Protein AF-A0AA43EP48-F1 (afdb_monomer)

Nearest PDB structures (foldseek):
  6btg-assembly1_A  TM=8.198E-01  e=3.225E-03  Bacillus thuringiensis
  4c25-assembly1_A  TM=8.149E-01  e=1.642E-02  Streptococcus pneumoniae TIGR4
  8ix6-assembly1_A  TM=6.970E-01  e=5.657E-02  Bradyrhizobium sp. WSM3983
  8il8-assembly1_C  TM=6.799E-01  e=7.833E-02  Alcaligenes faecalis subsp. faecalis NBRC 13111
  8iqa-assembly1_A  TM=6.094E-01  e=2.528E-01  Alcaligenes faecalis subsp. faecalis NBRC 13111

pLDDT: mean 89.64, std 10.53, range [39.78, 96.88]

Sequence (74 aa):
MLTAIGDVMRRCYERGWITTRDGNISMKKREGKHLYITPSGWRKTIVHPEHVIRLEIVSNPATGVKVPKVGAEQ

Structure (mmCIF, N/CA/C/O backbone):
data_AF-A0AA43EP48-F1
#
_entry.id   AF-A0AA43EP48-F1
#
loop_
_atom_site.group_PDB
_atom_site.id
_atom_site.type_symbol
_atom_site.label_atom_id
_atom_site.label_alt_id
_atom_site.label_comp_id
_atom_site.label_asym_id
_atom_site.label_entity_id
_atom_site.label_seq_id
_atom_site.pdbx_PDB_ins_code
_atom_site.Cartn_x
_atom_site.Cartn_y
_atom_site.Cartn_z
_atom_site.occupancy
_atom_site.B_iso_or_equiv
_atom_site.auth_seq_id
_atom_site.auth_comp_id
_atom_site.auth_asym_id
_atom_site.auth_atom_id
_atom_site.pdbx_PDB_model_num
ATOM 1 N N . MET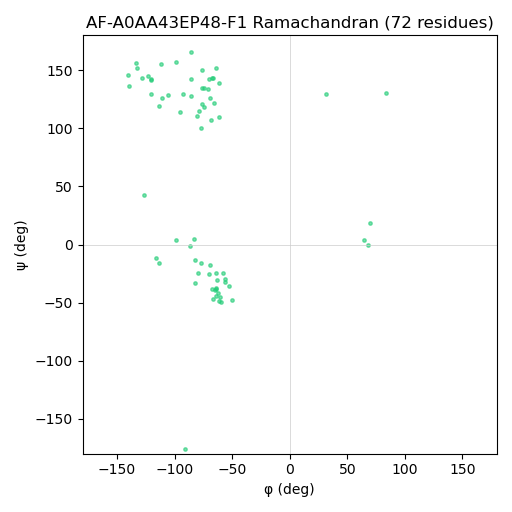 A 1 1 ? -6.123 -11.736 -1.911 1.00 70.62 1 MET A N 1
ATOM 2 C CA . MET A 1 1 ? -4.678 -11.794 -2.218 1.00 70.62 1 MET A CA 1
ATOM 3 C C . MET A 1 1 ? -4.044 -10.448 -1.901 1.00 70.62 1 MET A C 1
ATOM 5 O O . MET A 1 1 ? -4.523 -9.460 -2.432 1.00 70.62 1 MET A O 1
ATOM 9 N N . LEU A 1 2 ? -3.025 -10.375 -1.033 1.00 79.88 2 LEU A N 1
ATOM 10 C CA . LEU A 1 2 ? -2.255 -9.127 -0.838 1.00 79.88 2 LEU A CA 1
ATOM 11 C C . LEU A 1 2 ? -1.378 -8.798 -2.052 1.00 79.88 2 LEU A C 1
ATOM 13 O O . LEU A 1 2 ? -1.115 -7.635 -2.328 1.00 79.88 2 LEU A O 1
ATOM 17 N N . THR A 1 3 ? -1.013 -9.822 -2.819 1.00 88.81 3 THR A N 1
ATOM 18 C CA . THR A 1 3 ? -0.263 -9.724 -4.075 1.00 88.81 3 THR A CA 1
ATOM 19 C C . THR A 1 3 ? -0.946 -8.851 -5.132 1.00 88.81 3 THR A C 1
ATOM 21 O O . THR A 1 3 ? -0.252 -8.243 -5.939 1.00 88.81 3 THR A O 1
ATOM 24 N N . ALA A 1 4 ? -2.274 -8.687 -5.064 1.00 90.56 4 ALA A N 1
ATOM 25 C CA . ALA A 1 4 ? -3.033 -7.822 -5.969 1.00 90.56 4 ALA A CA 1
ATOM 26 C C . ALA A 1 4 ? -2.533 -6.363 -5.966 1.00 90.56 4 ALA A C 1
ATOM 28 O O . ALA A 1 4 ? -2.603 -5.689 -6.988 1.00 90.56 4 ALA A O 1
ATOM 29 N N . ILE A 1 5 ? -1.985 -5.887 -4.839 1.00 94.44 5 ILE A N 1
ATOM 30 C CA . ILE A 1 5 ? -1.342 -4.569 -4.744 1.00 94.44 5 ILE A CA 1
ATOM 31 C C . ILE A 1 5 ? -0.162 -4.471 -5.722 1.00 94.44 5 ILE A C 1
ATOM 33 O O . ILE A 1 5 ? -0.089 -3.523 -6.499 1.00 94.44 5 ILE A O 1
ATOM 37 N N . GLY A 1 6 ? 0.736 -5.460 -5.719 1.00 92.75 6 GLY A N 1
ATOM 38 C CA . GLY A 1 6 ? 1.892 -5.490 -6.618 1.00 92.75 6 GLY A CA 1
ATOM 39 C C . GLY A 1 6 ? 1.492 -5.683 -8.082 1.00 92.75 6 GLY A C 1
ATOM 40 O O . GLY A 1 6 ? 2.060 -5.044 -8.965 1.00 92.75 6 GLY A O 1
ATOM 41 N N . ASP A 1 7 ? 0.479 -6.510 -8.349 1.00 94.31 7 ASP A N 1
ATOM 42 C CA . ASP A 1 7 ? -0.035 -6.739 -9.705 1.00 94.31 7 ASP A CA 1
ATOM 43 C C . ASP A 1 7 ? -0.589 -5.454 -10.328 1.00 94.31 7 ASP A C 1
ATOM 45 O O . ASP A 1 7 ? -0.205 -5.093 -11.441 1.00 94.31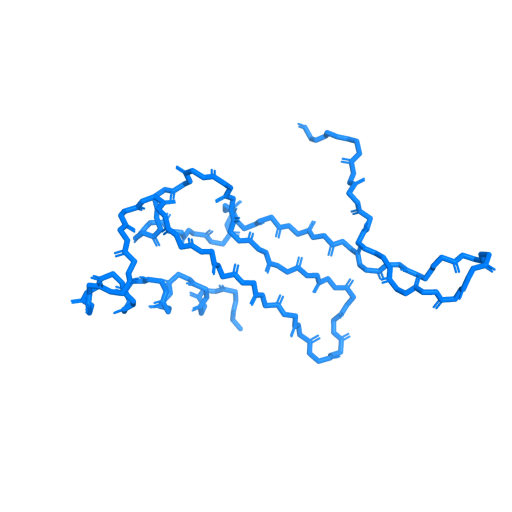 7 ASP A O 1
ATOM 49 N N . VAL A 1 8 ? -1.436 -4.723 -9.595 1.00 95.12 8 VAL A N 1
ATOM 50 C CA . VAL A 1 8 ? -2.011 -3.461 -10.078 1.00 95.12 8 VAL A CA 1
ATOM 51 C C . VAL A 1 8 ? -0.924 -2.413 -10.290 1.00 95.12 8 VAL A C 1
ATOM 53 O O . VAL A 1 8 ? -0.903 -1.777 -11.339 1.00 95.12 8 VAL A O 1
ATOM 56 N N . MET A 1 9 ? 0.020 -2.265 -9.356 1.00 95.25 9 MET A N 1
ATOM 57 C CA . MET A 1 9 ? 1.085 -1.264 -9.494 1.00 95.25 9 MET A CA 1
ATOM 58 C C . MET A 1 9 ? 2.001 -1.541 -10.689 1.00 95.25 9 MET A C 1
ATOM 60 O O . MET A 1 9 ? 2.367 -0.603 -11.398 1.00 95.25 9 MET A O 1
ATOM 64 N N . ARG A 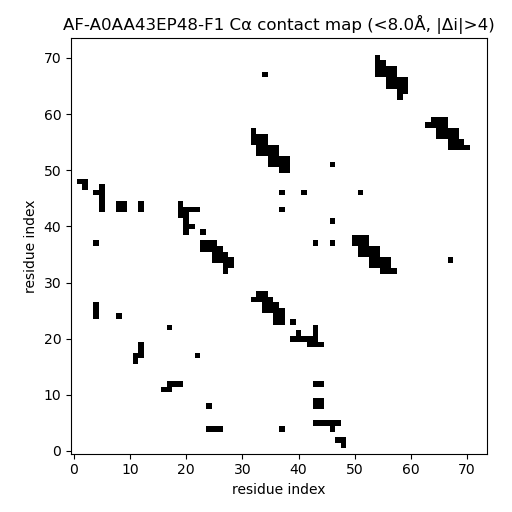1 10 ? 2.306 -2.813 -10.985 1.00 94.81 10 ARG A N 1
ATOM 65 C CA . ARG A 1 10 ? 3.032 -3.190 -12.210 1.00 94.81 10 ARG A CA 1
ATOM 66 C C . ARG A 1 10 ? 2.263 -2.790 -13.467 1.00 94.81 10 ARG A C 1
ATOM 68 O O . ARG A 1 10 ? 2.840 -2.154 -14.343 1.00 94.81 10 ARG A O 1
ATOM 75 N N . ARG A 1 11 ? 0.952 -3.055 -13.522 1.00 96.19 11 ARG A N 1
ATOM 76 C CA . ARG A 1 11 ? 0.107 -2.644 -14.660 1.00 96.19 11 ARG A CA 1
ATOM 77 C C . ARG A 1 11 ? -0.009 -1.129 -14.806 1.00 96.19 11 ARG A C 1
ATOM 79 O O . ARG A 1 11 ? 0.008 -0.637 -15.930 1.00 96.19 11 ARG A O 1
ATOM 86 N N . CYS A 1 12 ? -0.119 -0.387 -13.707 1.00 96.31 12 CYS A N 1
ATOM 87 C CA . CYS A 1 12 ? -0.132 1.076 -13.742 1.00 96.31 12 CYS A CA 1
ATOM 88 C C . CYS A 1 12 ? 1.190 1.629 -14.290 1.00 96.31 12 CYS A C 1
ATOM 90 O O . CYS A 1 12 ? 1.171 2.554 -15.099 1.00 96.31 12 CYS A O 1
ATOM 92 N N . TYR A 1 13 ? 2.322 1.045 -13.887 1.00 95.75 13 TYR A N 1
ATOM 93 C CA . TYR A 1 13 ? 3.641 1.434 -14.385 1.00 95.75 13 TYR A CA 1
ATOM 94 C C . TYR A 1 13 ? 3.812 1.111 -15.877 1.00 95.75 13 TYR A C 1
ATOM 96 O O . TYR A 1 13 ? 4.202 1.984 -16.644 1.00 95.75 13 TYR A O 1
ATOM 104 N N . GLU A 1 14 ? 3.436 -0.099 -16.313 1.00 96.69 14 GLU A N 1
ATOM 105 C CA . GLU A 1 14 ? 3.448 -0.508 -17.732 1.00 96.69 14 GLU A CA 1
ATOM 106 C C . GLU A 1 14 ? 2.625 0.433 -18.627 1.00 96.69 14 GLU A C 1
ATOM 108 O O . GLU A 1 14 ? 2.964 0.649 -19.787 1.00 96.69 14 GLU A O 1
ATOM 113 N N . ARG A 1 15 ? 1.543 1.005 -18.086 1.00 96.88 15 ARG A N 1
ATOM 114 C CA . ARG A 1 15 ? 0.663 1.955 -18.783 1.00 96.88 15 ARG A CA 1
ATOM 115 C C . ARG A 1 15 ? 1.124 3.413 -18.687 1.00 96.88 15 ARG A C 1
ATOM 117 O O . ARG A 1 15 ? 0.448 4.283 -19.227 1.00 96.88 15 ARG A O 1
ATOM 124 N N . GLY A 1 16 ? 2.220 3.695 -17.983 1.00 96.12 16 GLY A N 1
ATOM 125 C CA . GLY A 1 16 ? 2.717 5.056 -17.765 1.00 96.12 16 GLY A CA 1
ATOM 126 C C . GLY A 1 16 ? 1.845 5.913 -16.839 1.00 96.12 16 GLY A C 1
ATOM 127 O O . GLY A 1 16 ? 1.949 7.134 -16.872 1.00 96.12 16 GLY A O 1
ATOM 128 N N . TRP A 1 17 ? 0.973 5.310 -16.023 1.00 96.25 17 TRP A N 1
ATOM 129 C CA . TRP A 1 17 ? 0.095 6.043 -15.094 1.00 96.25 17 TRP A CA 1
ATOM 130 C C . TRP A 1 17 ? 0.802 6.474 -13.813 1.00 96.25 17 TRP A C 1
ATOM 132 O O . TRP A 1 17 ? 0.370 7.409 -13.144 1.00 96.25 17 TRP A O 1
ATOM 142 N N . ILE A 1 18 ? 1.868 5.764 -13.454 1.00 95.31 18 ILE A N 1
ATOM 143 C CA . ILE A 1 18 ? 2.719 6.067 -12.307 1.00 95.31 18 ILE A CA 1
ATOM 144 C C . ILE A 1 18 ? 4.180 5.990 -12.737 1.00 95.31 18 ILE A C 1
ATOM 146 O O . ILE A 1 18 ? 4.526 5.283 -13.685 1.00 95.31 18 ILE A O 1
ATOM 150 N N . THR A 1 19 ? 5.048 6.679 -12.003 1.00 93.88 19 THR A N 1
ATOM 151 C CA . THR A 1 19 ? 6.499 6.513 -12.144 1.00 93.88 19 THR A CA 1
ATOM 152 C C . THR A 1 19 ? 7.010 5.430 -11.186 1.00 93.88 19 THR A C 1
ATOM 154 O O . THR A 1 19 ? 6.243 4.758 -10.502 1.00 93.88 19 THR A O 1
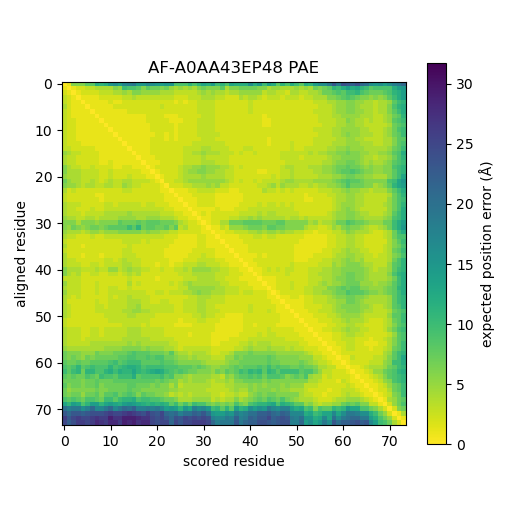ATOM 157 N N . THR A 1 20 ? 8.326 5.217 -11.127 1.00 90.69 20 THR A N 1
ATOM 158 C CA . THR A 1 20 ? 8.912 4.091 -10.384 1.00 90.69 20 THR A CA 1
ATOM 159 C C . THR A 1 20 ? 8.677 4.148 -8.869 1.00 90.69 20 THR A C 1
ATOM 161 O O . THR A 1 20 ? 8.507 3.099 -8.248 1.00 90.69 20 THR A O 1
ATOM 164 N N . ARG A 1 21 ? 8.725 5.338 -8.254 1.00 92.88 21 ARG A N 1
ATOM 165 C CA . ARG A 1 21 ? 8.547 5.520 -6.794 1.00 92.88 21 ARG A CA 1
ATOM 166 C C . ARG A 1 21 ? 7.277 6.278 -6.423 1.00 92.88 21 ARG A C 1
ATOM 168 O O . ARG A 1 21 ? 6.883 6.254 -5.259 1.00 92.88 21 ARG A O 1
ATOM 175 N N . ASP A 1 22 ? 6.684 6.953 -7.399 1.00 88.12 22 ASP A N 1
ATOM 176 C CA . ASP A 1 22 ? 5.440 7.688 -7.236 1.00 88.12 22 ASP A CA 1
ATOM 177 C C . ASP A 1 22 ? 4.234 6.756 -7.426 1.00 88.12 22 ASP A C 1
ATOM 179 O O . ASP A 1 22 ? 4.362 5.636 -7.924 1.00 88.12 22 ASP A O 1
ATOM 183 N N . GLY A 1 23 ? 3.059 7.216 -7.017 1.00 89.88 23 GLY A N 1
ATOM 184 C CA . GLY A 1 23 ? 1.838 6.427 -7.018 1.00 89.88 23 GLY A CA 1
ATOM 185 C C . GLY A 1 23 ? 1.714 5.553 -5.772 1.00 89.88 23 GLY A C 1
ATOM 186 O O . GLY A 1 23 ? 2.604 4.782 -5.399 1.00 89.88 23 GLY A O 1
ATOM 187 N N . ASN A 1 24 ? 0.551 5.632 -5.134 1.00 94.62 24 ASN A N 1
ATOM 188 C CA . ASN A 1 24 ? 0.235 4.859 -3.943 1.00 94.62 24 ASN A CA 1
ATOM 189 C C . ASN A 1 24 ? -1.020 4.036 -4.204 1.00 94.62 24 ASN A C 1
ATOM 191 O O . ASN A 1 24 ? -1.957 4.491 -4.854 1.00 94.62 24 ASN A O 1
ATOM 195 N N . ILE A 1 25 ? -1.056 2.835 -3.638 1.00 95.06 25 ILE A N 1
ATOM 196 C CA . ILE A 1 25 ? -2.265 2.021 -3.606 1.00 95.06 25 ILE A CA 1
ATOM 197 C C . ILE A 1 25 ? -2.523 1.579 -2.176 1.00 95.06 25 ILE A C 1
ATOM 199 O O 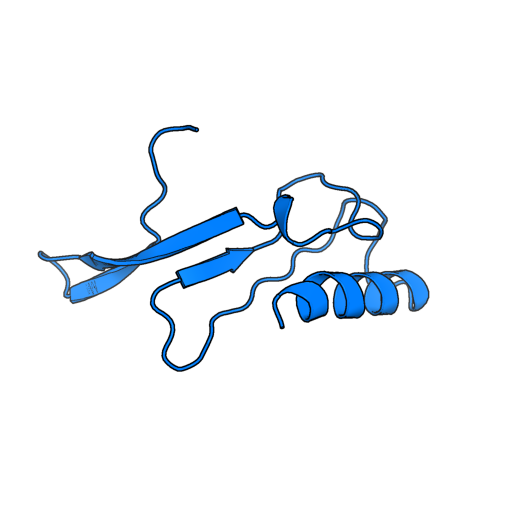. ILE A 1 25 ? -1.598 1.293 -1.406 1.00 95.06 25 ILE A O 1
ATOM 203 N N . SER A 1 26 ? -3.803 1.537 -1.830 1.00 94.50 26 SER A N 1
ATOM 204 C CA . SER A 1 26 ? -4.271 0.976 -0.579 1.00 94.50 26 SER A CA 1
ATOM 205 C C . SER A 1 26 ? -5.442 0.034 -0.828 1.00 94.50 26 SER A C 1
ATOM 207 O O . SER A 1 26 ? -6.169 0.161 -1.812 1.00 94.50 26 SER A O 1
ATOM 209 N N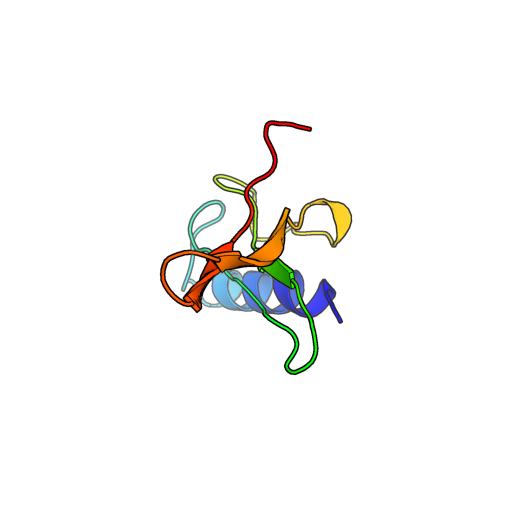 . MET A 1 27 ? -5.604 -0.947 0.052 1.00 9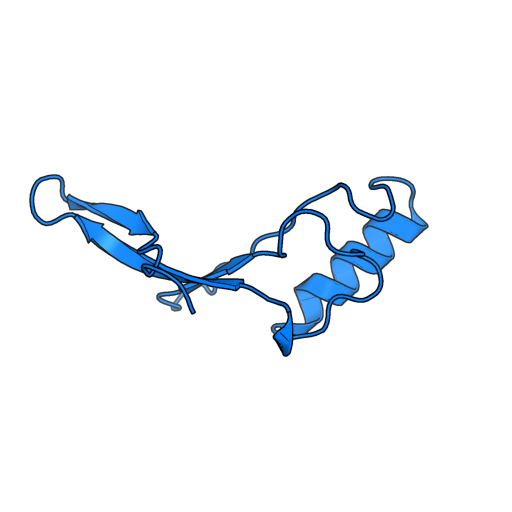3.69 27 MET A N 1
ATOM 210 C CA . MET A 1 27 ? -6.672 -1.934 -0.014 1.00 93.69 27 MET A CA 1
ATOM 211 C C . MET A 1 27 ? -7.196 -2.200 1.393 1.00 93.69 27 MET A C 1
ATOM 213 O O . MET A 1 27 ? -6.428 -2.420 2.329 1.00 93.69 27 MET A O 1
ATOM 217 N N . LYS A 1 28 ? -8.518 -2.271 1.530 1.00 91.94 28 LYS A N 1
ATOM 218 C CA . LYS A 1 28 ? -9.187 -2.769 2.730 1.00 91.94 28 LYS A CA 1
ATOM 219 C C . LYS A 1 28 ? -10.058 -3.960 2.344 1.00 91.94 28 LYS A C 1
ATOM 221 O O . LYS A 1 28 ? -10.867 -3.871 1.425 1.00 91.94 28 LYS A O 1
ATOM 226 N N . LYS A 1 29 ? -9.922 -5.078 3.059 1.00 91.25 29 LYS A N 1
ATOM 227 C CA . LYS A 1 29 ? -10.861 -6.202 2.915 1.00 91.25 29 LYS A CA 1
ATOM 228 C C . LYS A 1 29 ? -12.221 -5.797 3.497 1.00 91.25 29 LYS A C 1
ATOM 230 O O . LYS A 1 29 ? -12.250 -5.150 4.543 1.00 91.25 29 LYS A O 1
ATOM 235 N N . ARG A 1 30 ? -13.330 -6.212 2.871 1.00 89.75 30 ARG A N 1
ATOM 236 C CA . ARG A 1 30 ? -14.703 -5.864 3.301 1.00 89.75 30 ARG A CA 1
ATOM 237 C C . ARG A 1 30 ? -14.936 -6.131 4.794 1.00 89.75 30 ARG A C 1
ATOM 239 O O . ARG A 1 30 ? -15.372 -5.238 5.511 1.00 89.75 30 ARG A O 1
ATOM 246 N N . GLU A 1 31 ? -14.544 -7.315 5.251 1.00 88.81 31 GLU A N 1
ATOM 247 C CA . GLU A 1 31 ? -14.680 -7.776 6.642 1.00 88.81 31 GLU A CA 1
ATOM 248 C C . GLU A 1 31 ? -13.380 -7.626 7.457 1.00 88.81 31 GLU A C 1
ATOM 250 O O . GLU A 1 31 ? -13.294 -8.031 8.611 1.00 88.81 31 GLU A O 1
ATOM 255 N N . GLY A 1 32 ? -12.330 -7.044 6.869 1.00 88.69 32 GLY A N 1
ATOM 256 C CA . GLY A 1 32 ? -11.040 -6.886 7.533 1.00 88.69 32 GLY A CA 1
ATOM 257 C C . GLY A 1 32 ? -10.965 -5.628 8.395 1.00 88.69 32 GLY A C 1
ATOM 258 O O . GLY A 1 32 ? -11.402 -4.550 7.989 1.00 88.69 32 GLY A O 1
ATOM 259 N N . LYS A 1 33 ? -10.295 -5.743 9.546 1.00 92.75 33 LYS A N 1
ATOM 260 C CA . LYS A 1 33 ? -9.974 -4.607 10.428 1.00 92.75 33 LYS A CA 1
ATOM 261 C C . LYS A 1 33 ? -8.715 -3.822 10.036 1.00 92.75 33 LYS A C 1
ATOM 263 O O . LYS A 1 33 ? -8.307 -2.935 10.768 1.00 92.75 33 LYS A O 1
ATOM 268 N N . HIS A 1 34 ? -8.081 -4.152 8.910 1.00 93.38 34 HIS A N 1
ATOM 269 C CA . HIS A 1 34 ? -6.813 -3.541 8.506 1.00 93.38 34 HIS A CA 1
ATOM 270 C C . HIS A 1 34 ? -6.914 -2.841 7.153 1.00 93.38 34 HIS A C 1
ATOM 272 O O . HIS A 1 34 ? -7.541 -3.360 6.224 1.00 93.38 34 HIS A O 1
ATOM 278 N N . LEU A 1 35 ? -6.239 -1.699 7.059 1.00 94.06 35 LEU A N 1
ATOM 279 C CA . LEU A 1 35 ? -5.852 -1.037 5.824 1.00 94.06 35 LEU A CA 1
ATOM 280 C C . LEU A 1 35 ? -4.445 -1.507 5.443 1.00 94.06 35 LEU A C 1
ATOM 282 O O . LEU A 1 35 ? -3.531 -1.483 6.265 1.00 94.06 35 LEU A O 1
ATOM 286 N N . TYR A 1 36 ? -4.284 -1.938 4.201 1.00 94.12 36 TYR A N 1
ATOM 287 C CA . TYR A 1 36 ? -3.001 -2.312 3.618 1.00 94.12 36 TYR A CA 1
ATOM 288 C C . TYR A 1 36 ? -2.582 -1.210 2.653 1.00 94.12 36 TYR A C 1
ATOM 290 O O . TYR A 1 36 ? -3.388 -0.834 1.805 1.00 94.12 36 TYR A O 1
ATOM 298 N N . ILE A 1 37 ? -1.366 -0.684 2.768 1.00 94.88 37 ILE A N 1
ATOM 299 C CA . ILE A 1 37 ? -0.891 0.435 1.945 1.00 94.88 37 ILE A CA 1
ATOM 300 C C . ILE A 1 37 ? 0.572 0.241 1.547 1.00 94.88 37 ILE A C 1
ATOM 302 O O . ILE A 1 37 ? 1.369 -0.322 2.296 1.00 94.88 37 ILE A O 1
ATOM 306 N N . THR A 1 38 ? 0.937 0.694 0.347 1.00 94.31 38 THR A N 1
ATOM 307 C CA . THR A 1 38 ? 2.344 0.690 -0.074 1.00 94.31 38 THR A CA 1
ATOM 308 C C . THR A 1 38 ? 3.183 1.662 0.760 1.00 94.31 38 THR A C 1
ATOM 310 O O . THR A 1 38 ? 2.712 2.773 1.015 1.00 94.31 38 THR A O 1
ATOM 313 N N . PRO A 1 39 ? 4.441 1.323 1.080 1.00 93.25 39 PRO A N 1
ATOM 314 C CA . PRO A 1 39 ? 5.363 2.241 1.731 1.00 93.25 39 PRO A CA 1
ATOM 315 C C . PRO A 1 39 ? 5.686 3.446 0.841 1.00 93.25 39 PRO A C 1
ATOM 317 O O . PRO A 1 39 ? 5.634 3.373 -0.398 1.00 93.25 39 PRO A O 1
ATOM 320 N N . SER A 1 40 ? 6.006 4.565 1.490 1.00 92.56 40 SER A N 1
ATOM 321 C CA . SER A 1 40 ? 6.419 5.799 0.818 1.00 92.56 40 SER A CA 1
ATOM 322 C C . SER A 1 40 ? 7.775 5.617 0.133 1.00 92.56 40 SER A C 1
ATOM 324 O O . SER A 1 40 ? 8.633 4.896 0.637 1.00 92.56 40 SER A O 1
ATOM 326 N N . GLY A 1 41 ? 7.960 6.229 -1.040 1.00 90.75 41 GLY A N 1
ATOM 327 C CA . GLY A 1 41 ? 9.231 6.216 -1.778 1.00 90.75 41 GLY A CA 1
ATOM 328 C C . GLY A 1 41 ? 9.701 4.844 -2.285 1.00 90.75 41 GLY A C 1
ATOM 329 O O . GLY A 1 41 ? 10.784 4.745 -2.860 1.00 90.75 41 GLY A O 1
ATOM 330 N N . TRP A 1 42 ? 8.919 3.779 -2.101 1.00 93.44 42 TRP A N 1
ATOM 331 C CA . TRP A 1 42 ? 9.305 2.434 -2.520 1.00 93.44 42 TRP A CA 1
ATOM 332 C C . TRP A 1 42 ? 9.162 2.226 -4.025 1.00 93.44 42 TRP A C 1
ATOM 334 O O . TRP A 1 42 ? 8.268 2.792 -4.654 1.00 93.44 42 TRP A O 1
ATOM 344 N N . ARG A 1 43 ? 9.994 1.353 -4.605 1.00 93.44 43 ARG A N 1
ATOM 345 C CA . ARG A 1 43 ? 9.874 0.967 -6.017 1.00 93.44 43 ARG A CA 1
ATOM 346 C C . ARG A 1 43 ? 8.604 0.143 -6.229 1.00 93.44 43 ARG A C 1
ATOM 348 O O . ARG A 1 43 ? 8.524 -1.020 -5.834 1.00 93.44 43 ARG A O 1
ATOM 355 N N . LYS A 1 44 ? 7.608 0.747 -6.871 1.00 91.94 44 LYS A N 1
ATOM 356 C CA . LYS A 1 44 ? 6.252 0.200 -7.000 1.00 91.94 44 LYS A CA 1
ATOM 357 C C . LYS A 1 44 ? 6.155 -1.028 -7.906 1.00 91.94 44 LYS A C 1
ATOM 359 O O . LYS A 1 44 ? 5.207 -1.799 -7.797 1.00 91.94 44 LYS A O 1
ATOM 364 N N . THR A 1 45 ? 7.165 -1.250 -8.740 1.00 89.88 45 THR A N 1
ATOM 365 C CA . THR A 1 45 ? 7.290 -2.426 -9.610 1.00 89.88 45 THR A CA 1
ATOM 366 C C . THR A 1 45 ? 7.752 -3.691 -8.876 1.00 89.88 45 THR A C 1
ATOM 368 O O . THR A 1 45 ? 7.581 -4.785 -9.407 1.00 89.88 45 THR A O 1
ATOM 371 N N . ILE A 1 46 ? 8.289 -3.559 -7.655 1.00 92.00 46 ILE A N 1
ATOM 372 C CA . ILE A 1 46 ? 8.814 -4.659 -6.820 1.00 92.00 46 ILE A CA 1
ATOM 373 C C . ILE A 1 46 ? 8.176 -4.663 -5.419 1.00 92.00 46 ILE A C 1
ATOM 3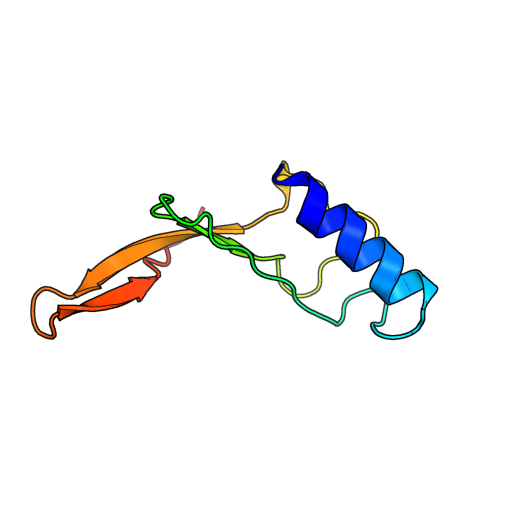75 O O . ILE A 1 46 ? 8.832 -4.799 -4.382 1.00 92.00 46 ILE A O 1
ATOM 379 N N . VAL A 1 47 ? 6.861 -4.449 -5.366 1.00 91.75 47 VAL A N 1
ATOM 380 C CA . VAL A 1 47 ? 6.102 -4.558 -4.115 1.00 91.75 47 VAL A CA 1
ATOM 381 C C . VAL A 1 47 ? 5.802 -6.028 -3.844 1.00 91.75 47 VAL A C 1
ATOM 383 O O . VAL A 1 47 ? 4.987 -6.642 -4.532 1.00 91.75 47 VAL A O 1
ATOM 386 N N . HIS A 1 48 ? 6.444 -6.564 -2.813 1.00 90.62 48 HIS A N 1
ATOM 387 C CA . HIS A 1 48 ? 6.172 -7.882 -2.262 1.00 90.62 48 HIS A CA 1
ATOM 388 C C . HIS A 1 48 ? 5.281 -7.752 -1.012 1.00 90.62 48 HIS A C 1
ATOM 390 O O . HIS A 1 48 ? 5.233 -6.668 -0.418 1.00 90.62 48 HIS A O 1
ATOM 396 N N . PRO A 1 49 ? 4.532 -8.800 -0.617 1.00 90.88 49 PRO A N 1
ATOM 397 C CA . PRO A 1 49 ? 3.626 -8.745 0.534 1.00 90.88 49 PRO A CA 1
ATOM 398 C C . PRO A 1 49 ? 4.269 -8.247 1.837 1.00 90.88 49 PRO A C 1
ATOM 400 O O . PRO A 1 49 ? 3.622 -7.523 2.588 1.00 90.88 49 PRO A O 1
ATOM 403 N N . GLU A 1 50 ? 5.532 -8.589 2.074 1.00 91.12 50 GLU A N 1
ATOM 404 C CA . GLU A 1 50 ? 6.352 -8.182 3.217 1.00 91.12 50 GLU A CA 1
ATOM 405 C C . GLU A 1 50 ? 6.626 -6.673 3.272 1.00 91.12 50 GLU A C 1
ATOM 407 O O . GLU A 1 50 ? 6.824 -6.127 4.351 1.00 91.12 50 GLU A O 1
ATOM 412 N N . HIS A 1 51 ? 6.577 -5.974 2.136 1.00 91.50 51 HIS A N 1
ATOM 413 C CA . HIS A 1 51 ? 6.762 -4.522 2.086 1.00 91.50 51 HIS A CA 1
ATOM 414 C C . HIS A 1 51 ? 5.477 -3.756 2.418 1.00 91.50 51 HIS A C 1
ATOM 416 O O . HIS A 1 51 ? 5.512 -2.542 2.604 1.00 91.50 51 HIS A O 1
ATOM 422 N N . VAL A 1 52 ? 4.319 -4.420 2.437 1.00 93.25 52 VAL A N 1
ATOM 423 C CA . VAL A 1 52 ? 3.027 -3.749 2.592 1.00 93.25 52 VAL A CA 1
ATOM 424 C C . VAL A 1 52 ? 2.821 -3.337 4.045 1.00 93.25 52 VAL A C 1
ATOM 426 O O . VAL A 1 52 ? 2.743 -4.172 4.946 1.00 93.25 52 VAL A O 1
ATOM 429 N N . ILE A 1 53 ? 2.635 -2.037 4.264 1.00 93.56 53 ILE A N 1
ATOM 430 C CA . ILE A 1 53 ? 2.314 -1.495 5.581 1.00 93.56 53 ILE A CA 1
ATOM 431 C C . ILE A 1 53 ? 0.879 -1.889 5.935 1.00 93.56 53 ILE A C 1
ATOM 433 O O . ILE A 1 53 ? -0.047 -1.742 5.130 1.00 93.56 53 ILE A O 1
ATOM 437 N N . ARG A 1 54 ? 0.689 -2.367 7.166 1.00 93.56 54 ARG A N 1
ATOM 438 C CA . ARG A 1 54 ? -0.610 -2.752 7.719 1.00 93.56 54 ARG A CA 1
ATOM 439 C C . ARG A 1 54 ? -0.987 -1.810 8.855 1.00 93.56 54 ARG A C 1
ATOM 441 O O . ARG A 1 54 ? -0.314 -1.775 9.877 1.00 93.56 54 ARG A O 1
ATOM 448 N N . LEU A 1 55 ? -2.102 -1.108 8.694 1.00 93.88 55 LEU A N 1
ATOM 449 C CA . LEU A 1 55 ? -2.672 -0.221 9.707 1.00 93.88 55 LEU A CA 1
ATOM 450 C C . LEU A 1 55 ? -3.971 -0.833 10.232 1.00 93.88 55 LEU A C 1
ATOM 452 O O . LEU A 1 55 ? -4.855 -1.177 9.446 1.00 93.88 55 LEU A O 1
ATOM 456 N N . GLU A 1 56 ? -4.102 -0.995 11.546 1.00 94.38 56 GLU A N 1
ATOM 457 C CA . GLU A 1 56 ? -5.370 -1.409 12.157 1.00 94.38 56 GLU A CA 1
ATOM 458 C C . GLU A 1 56 ? -6.338 -0.223 12.181 1.00 94.38 56 GLU A C 1
ATOM 460 O O . GLU A 1 56 ? -5.953 0.883 12.532 1.00 94.38 56 GLU A O 1
ATOM 465 N N . ILE A 1 57 ? -7.595 -0.427 11.799 1.00 93.12 57 ILE A N 1
ATOM 466 C CA . ILE A 1 57 ? -8.635 0.602 11.862 1.00 93.12 57 ILE A CA 1
ATOM 467 C C . ILE A 1 57 ? -9.389 0.419 13.179 1.00 93.12 57 ILE A C 1
ATOM 469 O O . ILE A 1 57 ? -10.081 -0.584 13.360 1.00 93.12 57 ILE A O 1
ATOM 473 N N . VAL A 1 58 ? -9.280 1.397 14.074 1.00 93.00 58 VAL A N 1
ATOM 474 C CA . VAL A 1 58 ? -9.924 1.405 15.394 1.00 93.00 58 VAL A CA 1
ATOM 475 C C . VAL A 1 58 ? -11.012 2.473 15.460 1.00 93.00 58 VAL A C 1
ATOM 477 O O . VAL A 1 58 ? -10.980 3.446 14.712 1.00 93.00 58 VAL A O 1
ATOM 480 N N . SER A 1 59 ? -11.999 2.300 16.337 1.00 92.94 59 SER A N 1
ATOM 481 C CA . SER A 1 59 ? -12.994 3.342 16.609 1.00 92.94 59 SER A CA 1
ATOM 482 C C . SER A 1 59 ? -12.449 4.292 17.668 1.00 92.94 59 SER A C 1
ATOM 484 O O . SER A 1 59 ? -12.040 3.838 18.734 1.00 92.94 59 SER A O 1
ATOM 486 N N . ASN A 1 60 ? -12.458 5.595 17.397 1.00 90.69 60 ASN A N 1
ATOM 487 C CA . ASN A 1 60 ? -12.163 6.601 18.408 1.00 90.69 60 ASN A CA 1
ATOM 488 C C . ASN A 1 60 ? -13.276 6.570 19.480 1.00 90.69 60 ASN A C 1
ATOM 490 O O . ASN A 1 60 ? -14.439 6.763 19.118 1.00 90.69 60 ASN A O 1
ATOM 494 N N . PRO A 1 61 ? -12.963 6.337 20.770 1.00 88.25 61 PRO A N 1
ATOM 495 C CA . PRO A 1 61 ? -13.979 6.252 21.821 1.00 88.25 61 PRO A CA 1
ATOM 496 C C . PRO A 1 61 ? -14.761 7.552 22.044 1.00 88.25 61 PRO A C 1
ATOM 498 O O . PRO A 1 61 ? -15.926 7.498 22.414 1.00 88.25 61 PRO A O 1
ATOM 501 N N . ALA A 1 62 ? -14.139 8.711 21.810 1.00 90.56 62 ALA A N 1
ATOM 502 C CA . ALA A 1 62 ? -14.754 10.013 22.058 1.00 90.56 62 ALA A CA 1
ATOM 503 C C . ALA A 1 62 ? -15.671 10.469 20.913 1.00 90.56 62 ALA A C 1
ATOM 505 O O . ALA A 1 62 ? -16.662 11.150 21.150 1.00 90.56 62 ALA A O 1
ATOM 506 N N . THR A 1 63 ? -15.342 10.112 19.668 1.00 91.25 63 THR A N 1
ATOM 507 C CA . THR A 1 63 ? -16.045 10.626 18.477 1.00 91.25 63 THR A CA 1
ATOM 508 C C . THR A 1 63 ? -16.774 9.552 17.673 1.00 91.25 63 THR A C 1
ATOM 510 O O . THR A 1 63 ? -17.513 9.880 16.750 1.00 91.25 63 THR A O 1
ATOM 513 N N . GLY A 1 64 ? -16.539 8.265 17.952 1.00 89.19 64 GLY A N 1
ATOM 514 C CA . GLY A 1 64 ? -17.050 7.144 17.154 1.00 89.19 64 GLY A CA 1
ATOM 515 C C . GLY A 1 64 ? -16.431 7.027 15.751 1.00 89.19 64 GLY A C 1
ATOM 516 O O . GLY A 1 64 ? -16.763 6.110 14.998 1.00 89.19 64 GLY A O 1
ATOM 517 N N . VAL A 1 65 ? -15.522 7.933 15.376 1.00 92.12 65 VAL A N 1
ATOM 518 C CA . VAL A 1 65 ? -14.890 7.953 14.052 1.00 92.12 65 VAL A CA 1
ATOM 519 C C . VAL A 1 65 ? -13.861 6.832 13.946 1.00 92.12 65 VAL A C 1
ATOM 521 O O . VAL A 1 65 ? -13.031 6.641 14.834 1.00 92.12 65 VAL A O 1
ATOM 524 N N . LYS A 1 66 ? -13.880 6.100 12.829 1.00 89.19 66 LYS A N 1
ATOM 525 C CA . LYS A 1 66 ? -12.871 5.077 12.534 1.00 89.19 66 LYS A CA 1
ATOM 526 C C . LYS A 1 66 ? -11.560 5.735 12.115 1.00 89.19 66 LYS A C 1
ATOM 528 O O . LYS A 1 66 ? -11.512 6.397 11.083 1.00 89.19 66 LYS A O 1
ATOM 533 N N . VAL A 1 67 ? -10.502 5.509 12.885 1.00 90.25 67 VAL A N 1
ATOM 534 C CA . VAL A 1 67 ? -9.164 6.061 12.657 1.00 90.25 67 VAL A CA 1
ATOM 535 C C . VAL A 1 67 ? -8.137 4.937 12.489 1.00 90.25 67 VAL A C 1
ATOM 537 O O . VAL A 1 67 ? -8.239 3.904 13.156 1.00 90.25 67 VAL A O 1
ATOM 540 N N . PRO A 1 68 ? -7.150 5.085 11.592 1.00 89.50 68 PRO A N 1
ATOM 541 C CA . PRO A 1 68 ? -6.036 4.154 11.529 1.00 89.50 68 PRO A CA 1
ATOM 542 C C . PRO A 1 68 ? -5.153 4.320 12.771 1.00 89.50 68 PRO A C 1
ATOM 544 O O . PRO A 1 68 ? -4.681 5.412 13.079 1.00 89.50 68 PRO A O 1
ATOM 547 N N . LYS A 1 69 ? -4.904 3.219 13.475 1.00 87.88 69 LYS A N 1
ATOM 548 C CA . LYS A 1 69 ? -3.904 3.118 14.530 1.00 87.88 69 LYS A CA 1
ATOM 549 C C . LYS A 1 69 ? -2.534 2.996 13.871 1.00 87.88 69 LYS A C 1
ATOM 551 O O . LYS A 1 69 ? -2.154 1.926 13.393 1.00 87.88 69 LYS A O 1
ATOM 556 N N . VAL A 1 70 ? -1.816 4.110 13.825 1.00 81.62 70 VAL A N 1
ATOM 557 C CA . VAL A 1 70 ? -0.396 4.136 13.476 1.00 81.62 70 VAL A CA 1
ATOM 558 C C . VAL A 1 70 ? 0.359 3.708 14.731 1.00 81.62 70 VAL A C 1
ATOM 560 O O . VAL A 1 70 ? 0.245 4.3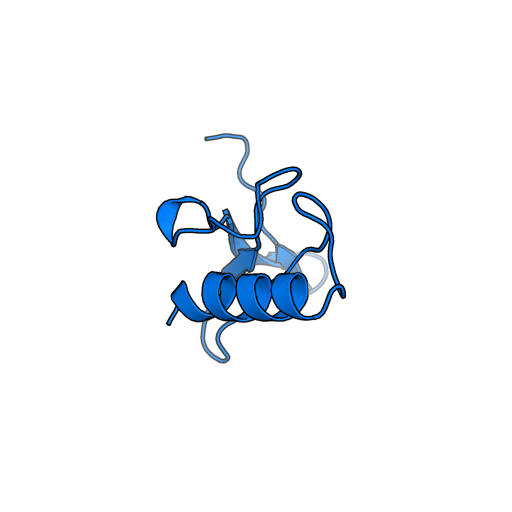56 15.769 1.00 81.62 70 VAL A O 1
ATOM 563 N N . GLY A 1 71 ? 1.033 2.558 14.684 1.00 64.75 71 GLY A N 1
ATOM 564 C CA . GLY A 1 71 ? 1.928 2.164 15.771 1.00 64.75 71 GLY A CA 1
ATOM 565 C C . GLY A 1 71 ? 3.053 3.190 15.903 1.00 64.75 71 GLY A C 1
ATOM 566 O O . GLY A 1 71 ? 3.565 3.654 14.886 1.00 64.75 71 GLY A O 1
ATOM 567 N N . ALA A 1 72 ? 3.421 3.544 17.135 1.00 51.78 72 ALA A N 1
ATOM 568 C CA . ALA A 1 72 ? 4.749 4.083 17.396 1.00 51.78 72 ALA A CA 1
ATOM 569 C C . ALA A 1 72 ? 5.740 2.983 16.990 1.00 51.78 72 ALA A C 1
ATOM 571 O O . ALA A 1 72 ? 5.687 1.919 17.592 1.00 51.78 72 ALA A O 1
ATOM 572 N N . GLU A 1 73 ? 6.462 3.232 15.896 1.00 42.72 73 GLU A N 1
ATOM 573 C CA . GLU A 1 73 ? 7.621 2.527 15.319 1.00 42.72 73 GLU A CA 1
ATOM 574 C C . GLU A 1 73 ? 7.739 0.994 15.496 1.00 42.72 73 GLU A C 1
ATOM 576 O O . GLU A 1 73 ? 7.689 0.437 16.589 1.00 42.72 73 GLU A O 1
ATOM 581 N N . GLN A 1 74 ? 7.962 0.308 14.369 1.00 39.78 74 GLN A N 1
ATOM 582 C CA . GLN A 1 74 ? 8.735 -0.940 14.353 1.00 39.78 74 GLN A CA 1
ATOM 583 C C . GLN A 1 74 ? 10.212 -0.582 14.257 1.00 39.78 74 GLN A C 1
ATOM 585 O O . GLN A 1 74 ? 10.505 0.332 13.451 1.00 39.78 74 GLN A O 1
#

Radius of gyration: 14.0 Å; Cα contacts (8 Å, |Δi|>4): 107; chains: 1; bounding box: 27×22×41 Å

Solvent-accessible surface area (backbone atoms only — not comparable to full-atom values): 4493 Å² total; per-residue (Å²): 120,73,58,54,59,26,54,52,38,36,54,36,41,77,70,66,76,32,57,62,41,48,78,82,57,72,51,64,51,94,91,49,60,41,41,36,31,59,55,84,77,40,55,37,75,72,48,49,67,89,62,47,42,76,30,44,55,40,68,38,90,90,76,67,48,78,42,72,51,75,74,84,76,133

Foldseek 3Di:
DLCVQLVVLLVCVVVVVADQQDDKDWDDDPPDQWIWIADHRHGSNPDDSVRIDIWGFDQDPVPRDTDTDDDPDD

Mean predicted aligned error: 4.63 Å

Secondary structure (DSSP, 8-state):
-TTHHHHHHHHHHHTTSS-SS----EEE-TT-SEEEEPPTT--GGG--GGG-EEEEEEE-TTT--EEEE--S--